Protein AF-A0A972WQ13-F1 (afdb_monomer)

Foldseek 3Di:
DDDPPDPPQQPCDDPVLVVVLVVVLVVVLVVLVVDDPVVLQVLCCVQPVDGDDPDDSVVSSVVSSVSSCCVRVNDDDPVRVVVVVVVVCVVVVVPPVPDPPPPPPPDDPPDDDDDDDD

Sequence (118 aa):
MPETKRKTDAAPWRAGERVSADASVVMQLSALKRMTVVELKTKWESLFGAPAPNNSRSYLELRLGYRIQELTLGGLSRETRRTLDLLADEIEGRIGRKAIIADSRNPVVGTRLVREWD

Secondary structure (DSSP, 8-state):
--------------HHHHHHHHHHHHHHHHHHTTS-HHHHHHHHHHHHSSPPPS--HHHHHHHHHHHHHHHHH-S--HHHHHHHHHHHHHHTT------S---TTSPPTT--------

Structure (mmCIF, N/CA/C/O backbone):
data_AF-A0A972WQ13-F1
#
_entry.id   AF-A0A972WQ13-F1
#
loop_
_atom_site.group_PDB
_atom_site.id
_atom_site.type_symbol
_atom_site.label_atom_id
_atom_site.label_alt_id
_atom_site.label_comp_id
_atom_site.label_asym_id
_atom_site.label_entity_id
_atom_site.label_seq_id
_atom_site.pdbx_PDB_ins_code
_atom_site.Cartn_x
_atom_site.Cartn_y
_atom_site.Cartn_z
_atom_site.occupancy
_atom_site.B_iso_or_equiv
_atom_site.auth_seq_id
_atom_site.auth_comp_id
_atom_site.auth_asym_id
_atom_site.auth_atom_id
_atom_site.pdbx_PDB_model_num
ATOM 1 N N . MET A 1 1 ? 20.423 23.792 -30.100 1.00 38.19 1 MET A N 1
ATOM 2 C CA . MET A 1 1 ? 20.392 22.511 -29.361 1.00 38.19 1 MET A CA 1
ATOM 3 C C . MET A 1 1 ? 18.941 22.086 -29.195 1.00 38.19 1 MET A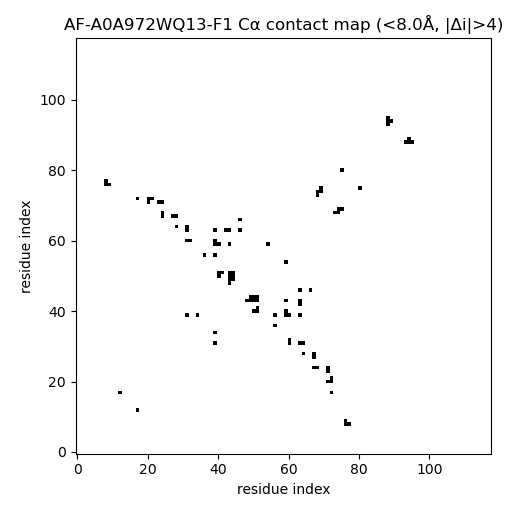 C 1
ATOM 5 O O . MET A 1 1 ? 18.156 22.948 -28.821 1.00 38.19 1 MET A O 1
ATOM 9 N N . PRO A 1 2 ? 18.554 20.841 -29.523 1.00 46.28 2 PRO A N 1
ATOM 10 C CA . PRO A 1 2 ? 17.175 20.382 -29.374 1.00 46.28 2 PRO A CA 1
ATOM 11 C C . PRO A 1 2 ? 16.855 20.051 -27.909 1.00 46.28 2 PRO A C 1
ATOM 13 O O . PRO A 1 2 ? 17.626 19.369 -27.238 1.00 46.28 2 PRO A O 1
ATOM 16 N N . GLU A 1 3 ? 15.708 20.516 -27.416 1.00 38.34 3 GLU A N 1
ATOM 17 C CA . GLU A 1 3 ? 15.253 20.233 -26.052 1.00 38.34 3 GLU A CA 1
ATOM 18 C C . GLU A 1 3 ? 14.780 18.779 -25.913 1.00 38.34 3 GLU A C 1
ATOM 20 O O . GLU A 1 3 ? 13.873 18.331 -26.621 1.00 38.34 3 GLU A O 1
ATOM 25 N N . THR A 1 4 ? 15.330 18.040 -24.949 1.00 45.97 4 THR A N 1
ATOM 26 C CA . THR A 1 4 ? 14.861 16.691 -24.608 1.00 45.97 4 THR A CA 1
ATOM 27 C C . THR A 1 4 ? 13.546 16.762 -23.831 1.00 45.97 4 THR A C 1
ATOM 29 O O . THR A 1 4 ? 13.509 16.715 -22.600 1.00 45.97 4 THR A O 1
ATOM 32 N N . LYS A 1 5 ? 12.425 16.865 -24.559 1.00 44.75 5 LYS A N 1
ATOM 33 C CA . LYS A 1 5 ? 11.080 16.832 -23.967 1.00 44.75 5 LYS A CA 1
ATOM 34 C C . LYS A 1 5 ? 10.831 15.496 -23.264 1.00 44.75 5 LYS A C 1
ATOM 36 O O . LYS A 1 5 ? 10.416 14.521 -23.890 1.00 44.75 5 LYS A O 1
ATOM 41 N N . ARG A 1 6 ? 11.041 15.473 -21.942 1.00 45.88 6 ARG A N 1
ATOM 42 C CA . ARG A 1 6 ? 10.566 14.402 -21.058 1.00 45.88 6 ARG A CA 1
ATOM 43 C C . ARG A 1 6 ? 9.058 14.249 -21.262 1.00 45.88 6 ARG A C 1
ATOM 45 O O . ARG A 1 6 ? 8.290 15.138 -20.903 1.00 45.88 6 ARG A O 1
ATOM 52 N N . LYS A 1 7 ? 8.638 13.129 -21.858 1.00 43.19 7 LYS A N 1
ATOM 53 C CA . LYS A 1 7 ? 7.230 12.726 -21.875 1.00 43.19 7 LYS A CA 1
ATOM 54 C C . LYS A 1 7 ? 6.854 12.310 -20.460 1.00 43.19 7 LYS A C 1
ATOM 56 O O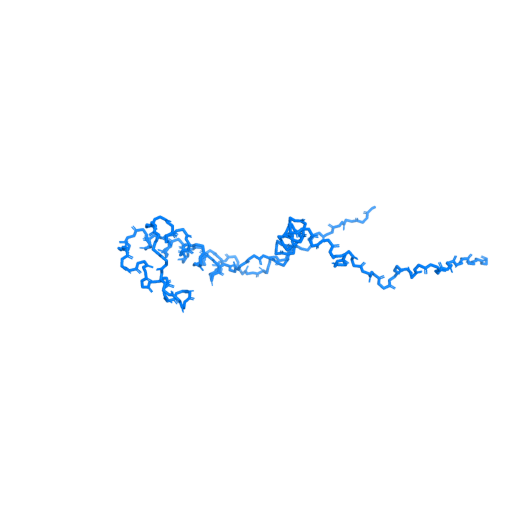 . LYS A 1 7 ? 7.145 11.193 -20.051 1.00 43.19 7 LYS A O 1
ATOM 61 N N . THR A 1 8 ? 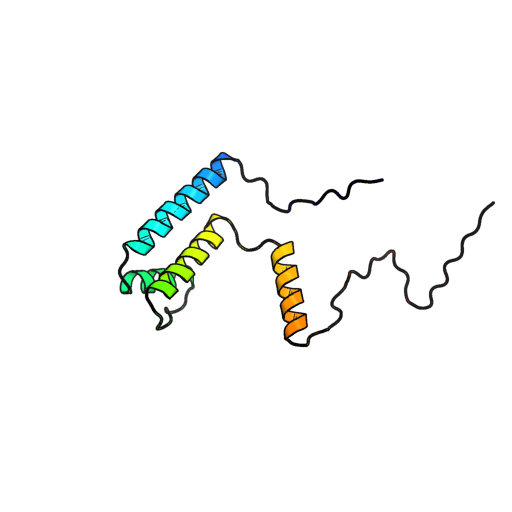6.221 13.211 -19.719 1.00 47.78 8 THR A N 1
ATOM 62 C CA . THR A 1 8 ? 5.623 12.882 -18.426 1.00 47.78 8 THR A CA 1
ATOM 63 C C . THR A 1 8 ? 4.508 11.861 -18.656 1.00 47.78 8 THR A C 1
ATOM 65 O O . THR A 1 8 ? 3.427 12.227 -19.108 1.00 47.78 8 THR A O 1
ATOM 68 N N . ASP A 1 9 ? 4.755 10.588 -18.337 1.00 47.06 9 ASP A N 1
ATOM 69 C CA . ASP A 1 9 ? 3.834 9.451 -18.568 1.00 47.06 9 ASP A CA 1
ATOM 70 C C . ASP A 1 9 ? 2.595 9.472 -17.631 1.00 47.06 9 ASP A C 1
ATOM 72 O O . ASP A 1 9 ? 1.868 8.491 -17.480 1.00 47.06 9 ASP A O 1
ATOM 76 N N . ALA A 1 10 ? 2.344 10.611 -16.976 1.00 52.12 10 ALA A N 1
ATOM 77 C CA . ALA A 1 10 ? 1.206 10.861 -16.106 1.00 52.12 10 ALA A CA 1
ATOM 78 C C . ALA A 1 10 ? -0.041 11.177 -16.945 1.00 52.12 10 ALA A C 1
ATOM 80 O O . ALA A 1 10 ? -0.273 12.331 -17.322 1.00 52.12 10 ALA A O 1
ATOM 81 N N . ALA A 1 11 ? -0.859 10.150 -17.193 1.00 52.53 11 ALA A N 1
ATOM 82 C CA . ALA A 1 11 ? -2.142 10.249 -17.891 1.00 52.53 11 ALA A CA 1
ATOM 83 C C . ALA A 1 11 ? -2.930 11.513 -17.472 1.00 52.53 11 ALA A C 1
ATOM 85 O O . ALA A 1 11 ? -3.013 11.792 -16.269 1.00 52.53 11 ALA A O 1
ATOM 86 N N . PRO A 1 12 ? -3.481 12.304 -18.415 1.00 52.03 12 PRO A N 1
ATOM 87 C CA . PRO A 1 12 ? -4.121 13.591 -18.139 1.00 52.03 12 PRO A CA 1
ATOM 88 C C . P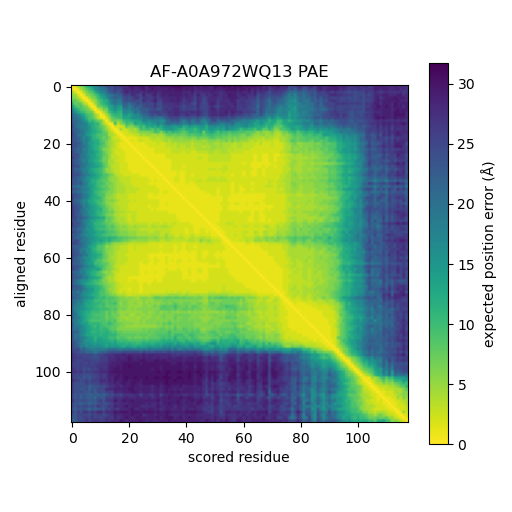RO A 1 12 ? -5.546 13.414 -17.594 1.00 52.03 12 PRO A C 1
ATOM 90 O O . PRO A 1 12 ? -6.520 13.856 -18.203 1.00 52.03 12 PRO A O 1
ATOM 93 N N . TRP A 1 13 ? -5.651 12.776 -16.426 1.00 59.12 13 TRP A N 1
ATOM 94 C CA . TRP A 1 13 ? -6.839 12.841 -15.584 1.00 59.12 13 TRP A CA 1
ATOM 95 C C . TRP A 1 13 ? -7.254 14.303 -15.384 1.00 59.12 13 TRP A C 1
ATOM 97 O O . TRP A 1 13 ? -6.408 15.199 -15.258 1.00 59.12 13 TRP A O 1
ATOM 107 N N . ARG A 1 14 ? -8.559 14.576 -15.427 1.00 62.47 14 ARG A N 1
ATOM 108 C CA . ARG A 1 14 ? -9.078 15.948 -15.338 1.00 62.47 14 ARG A CA 1
ATOM 109 C C . ARG A 1 14 ? -8.798 16.491 -13.934 1.00 62.47 14 ARG A C 1
ATOM 111 O O . ARG A 1 14 ? -8.852 15.748 -12.963 1.00 62.47 14 ARG A O 1
ATOM 118 N N . ALA A 1 15 ? -8.517 17.787 -13.794 1.00 64.94 15 ALA A N 1
ATOM 119 C CA . ALA A 1 15 ? -8.063 18.345 -12.511 1.00 64.94 15 ALA A CA 1
ATOM 120 C C . ALA A 1 15 ? -8.992 18.001 -11.321 1.00 64.94 15 ALA A C 1
ATOM 122 O O . ALA A 1 15 ? -8.514 17.558 -10.281 1.00 64.94 15 ALA A O 1
ATOM 123 N N . GLY A 1 16 ? -10.315 18.111 -11.498 1.00 71.38 16 GLY A N 1
ATOM 124 C CA . GLY A 1 16 ? -11.298 17.736 -10.468 1.00 71.38 16 GLY A CA 1
ATOM 125 C C . GLY A 1 16 ? -11.470 16.225 -10.243 1.00 71.38 16 GLY A C 1
ATOM 126 O O . GLY A 1 16 ? -11.875 15.813 -9.161 1.00 71.38 16 GLY A O 1
ATOM 127 N N . GLU A 1 17 ? -11.128 15.393 -11.229 1.00 77.31 17 GLU A N 1
ATOM 128 C CA . GLU A 1 17 ? -11.226 13.927 -11.162 1.00 77.31 17 GLU A CA 1
ATOM 129 C C . GLU A 1 17 ? -10.246 13.368 -10.126 1.00 77.31 17 GLU A C 1
ATOM 131 O O . GLU A 1 17 ? -10.618 12.539 -9.297 1.00 77.31 17 GLU A O 1
ATOM 136 N N . ARG A 1 18 ? -9.016 13.900 -10.088 1.00 81.38 18 ARG A N 1
ATOM 137 C CA . ARG A 1 18 ? -8.021 13.482 -9.091 1.00 81.38 18 ARG A CA 1
ATOM 138 C C . ARG A 1 18 ? -8.203 14.148 -7.732 1.00 81.38 18 ARG A C 1
ATOM 140 O O . ARG A 1 18 ? -8.017 13.465 -6.739 1.00 81.38 18 ARG A O 1
ATOM 147 N N . VAL A 1 19 ? -8.726 15.377 -7.656 1.00 87.31 19 VAL A N 1
ATOM 148 C CA . VAL A 1 19 ? -9.189 15.949 -6.370 1.00 87.31 19 VAL A CA 1
ATOM 149 C C . VAL A 1 19 ? -10.280 15.070 -5.732 1.00 87.31 19 VAL A C 1
ATOM 151 O O . VAL A 1 19 ? -10.274 14.859 -4.520 1.00 87.31 19 VAL A O 1
ATOM 154 N N . SER A 1 20 ? -11.183 14.495 -6.537 1.00 89.12 20 SER A N 1
ATOM 155 C CA . SER A 1 20 ? -12.170 13.515 -6.061 1.00 89.12 20 SER A CA 1
ATOM 156 C C . SER A 1 20 ? -11.524 12.184 -5.642 1.00 89.12 20 SER A C 1
ATOM 158 O O . SER A 1 20 ? -11.859 11.643 -4.584 1.00 89.12 20 SER A O 1
ATOM 160 N N . ALA A 1 21 ? -10.554 11.684 -6.416 1.00 91.06 21 ALA A N 1
ATOM 161 C CA . ALA A 1 21 ? -9.799 10.472 -6.095 1.00 91.06 21 ALA A CA 1
ATOM 162 C C . ALA A 1 21 ? -8.995 10.606 -4.783 1.00 91.06 21 ALA A C 1
ATOM 164 O O . ALA A 1 21 ? -9.092 9.740 -3.912 1.00 91.06 21 ALA A O 1
ATOM 165 N N . ASP A 1 22 ? -8.280 11.716 -4.593 1.00 92.75 22 ASP A N 1
ATOM 166 C CA . ASP A 1 22 ? -7.515 12.031 -3.382 1.00 92.75 22 ASP A CA 1
ATOM 167 C C . ASP A 1 22 ? -8.434 12.155 -2.157 1.00 92.75 22 ASP A C 1
ATOM 169 O O . ASP A 1 22 ? -8.148 11.583 -1.102 1.00 92.75 22 ASP A O 1
ATOM 173 N N . ALA A 1 23 ? -9.588 12.820 -2.295 1.00 94.19 23 ALA A N 1
ATOM 174 C CA . ALA A 1 23 ? -10.596 12.891 -1.236 1.00 94.19 23 ALA A CA 1
ATOM 175 C C . ALA A 1 23 ? -11.145 11.498 -0.859 1.00 94.19 23 ALA A C 1
ATOM 177 O O . ALA A 1 23 ? -11.294 11.194 0.328 1.00 94.19 23 ALA A O 1
ATOM 178 N N . SER A 1 24 ? -11.379 10.623 -1.846 1.00 95.44 24 SER A N 1
ATOM 179 C CA . SER A 1 24 ? -11.766 9.222 -1.619 1.00 95.44 24 SER A CA 1
ATOM 180 C C . SER A 1 24 ? -10.676 8.437 -0.878 1.00 95.44 24 SER A C 1
ATOM 182 O O . SER A 1 24 ? -10.977 7.735 0.092 1.00 95.44 24 SER A O 1
ATOM 184 N N . VAL A 1 25 ? -9.403 8.599 -1.260 1.00 96.31 25 VAL A N 1
ATOM 185 C CA . VAL A 1 25 ? -8.262 7.997 -0.551 1.00 96.31 25 VAL A CA 1
ATOM 186 C C . VAL A 1 25 ? -8.215 8.479 0.900 1.00 96.31 25 VAL A C 1
ATOM 188 O O . VAL A 1 25 ? -8.200 7.649 1.808 1.00 96.31 25 VAL A O 1
ATOM 191 N N . VAL A 1 26 ? -8.255 9.791 1.155 1.00 97.00 26 VAL A N 1
ATOM 192 C CA . VAL A 1 26 ? -8.205 10.357 2.518 1.00 97.00 26 VAL A CA 1
ATOM 193 C C . VAL A 1 26 ? -9.373 9.859 3.377 1.00 97.00 26 VAL A C 1
ATOM 195 O O . VAL A 1 26 ? -9.160 9.425 4.515 1.00 97.00 26 VAL A O 1
ATOM 198 N N . MET A 1 27 ? -10.592 9.828 2.829 1.00 97.75 27 MET A N 1
ATOM 199 C CA . MET A 1 27 ? -11.767 9.261 3.498 1.00 97.75 27 MET A CA 1
ATOM 200 C C . MET A 1 27 ? -11.527 7.798 3.902 1.00 97.75 27 MET A C 1
ATOM 202 O O . MET A 1 27 ? -11.714 7.441 5.071 1.00 97.75 27 MET A O 1
ATOM 206 N N . GLN A 1 28 ? -11.071 6.960 2.967 1.00 97.25 28 GLN A N 1
ATOM 207 C CA . GLN A 1 28 ? -10.826 5.537 3.204 1.00 97.25 28 GLN A CA 1
ATOM 208 C C . GLN A 1 28 ? -9.671 5.273 4.182 1.00 97.25 28 GLN A C 1
ATOM 210 O O . GLN A 1 28 ? -9.790 4.388 5.033 1.00 97.25 28 GLN A O 1
ATOM 215 N N . LEU A 1 29 ? -8.584 6.048 4.116 1.00 97.31 29 LEU A N 1
ATOM 216 C CA . LEU A 1 29 ? -7.471 5.975 5.070 1.00 97.31 29 LEU A CA 1
ATOM 217 C C . LEU A 1 29 ? -7.922 6.363 6.485 1.00 97.31 29 LEU A C 1
ATOM 219 O O . LEU A 1 29 ? -7.546 5.700 7.452 1.00 97.31 29 LEU A O 1
ATOM 223 N N . SER A 1 30 ? -8.794 7.371 6.616 1.00 97.25 30 SER A N 1
ATOM 224 C CA . SER A 1 30 ? -9.392 7.726 7.910 1.00 97.25 30 SER A CA 1
ATOM 225 C C . SER A 1 30 ? -10.225 6.576 8.494 1.00 97.25 30 SER A C 1
ATOM 227 O O . SER A 1 30 ? -10.239 6.380 9.709 1.00 97.25 30 SER A O 1
ATOM 229 N N . ALA A 1 31 ? -10.894 5.787 7.643 1.00 97.50 31 ALA A N 1
ATOM 230 C CA . ALA A 1 31 ? -11.690 4.642 8.074 1.00 97.50 31 ALA A CA 1
ATOM 231 C C . ALA A 1 31 ? -10.812 3.487 8.586 1.00 97.50 31 ALA A C 1
ATOM 233 O O . ALA A 1 31 ? -11.139 2.910 9.622 1.00 97.50 31 ALA A O 1
ATOM 234 N N . LEU A 1 32 ? -9.660 3.209 7.953 1.00 97.56 32 LEU A N 1
ATOM 235 C CA . LEU A 1 32 ? -8.701 2.206 8.454 1.00 97.56 32 LEU A CA 1
ATOM 236 C C . LEU A 1 32 ? -8.257 2.496 9.898 1.00 97.56 32 LEU A C 1
ATOM 238 O O . LEU A 1 32 ? -8.148 1.577 10.705 1.00 97.56 32 LEU A O 1
ATOM 242 N N . LYS A 1 33 ? -8.057 3.775 10.246 1.00 96.44 33 LYS A N 1
ATOM 243 C CA . LYS A 1 33 ? -7.688 4.197 11.610 1.00 96.44 33 LYS A CA 1
ATOM 244 C C . LYS A 1 33 ? -8.782 3.950 12.656 1.00 96.44 33 LYS A C 1
ATOM 246 O O . LYS A 1 33 ? -8.463 3.908 13.839 1.00 96.44 33 LYS A O 1
ATOM 251 N N . ARG A 1 34 ? -10.044 3.782 12.242 1.00 97.56 34 ARG A N 1
ATOM 252 C CA . ARG A 1 34 ? -11.192 3.508 13.129 1.00 97.56 34 ARG A CA 1
ATOM 253 C C . ARG A 1 34 ? -11.558 2.021 13.210 1.00 97.56 34 ARG A C 1
ATOM 255 O O . ARG A 1 34 ? -12.118 1.605 14.215 1.00 97.56 34 ARG A O 1
ATOM 262 N N . MET A 1 35 ? -11.214 1.228 12.194 1.00 97.94 35 MET A N 1
ATOM 263 C CA . MET A 1 35 ? -11.445 -0.224 12.159 1.00 97.94 35 MET A CA 1
ATOM 264 C C . MET A 1 35 ? -10.694 -0.968 13.272 1.00 97.94 35 MET A C 1
ATOM 266 O O . MET A 1 35 ? -9.573 -0.606 13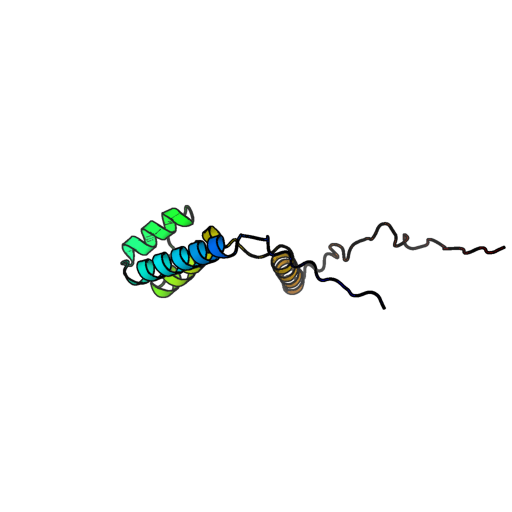.634 1.00 97.94 35 MET A O 1
ATOM 270 N N . THR A 1 36 ? -11.274 -2.050 13.782 1.00 98.00 36 THR A N 1
ATOM 271 C CA . THR A 1 36 ? -10.615 -3.043 14.645 1.00 98.00 36 THR A CA 1
ATOM 272 C C . THR A 1 36 ? -9.627 -3.914 13.859 1.00 98.00 36 THR A C 1
ATOM 274 O O . THR A 1 36 ? -9.623 -3.937 12.630 1.00 98.00 36 THR A O 1
ATOM 277 N N . VAL A 1 37 ? -8.784 -4.689 14.556 1.00 97.19 37 VAL A N 1
ATOM 278 C CA . VAL A 1 37 ? -7.868 -5.639 13.891 1.00 97.19 37 VAL A CA 1
ATOM 279 C C . VAL A 1 37 ? -8.634 -6.711 13.105 1.00 97.19 37 VAL A C 1
ATOM 281 O O . VAL A 1 37 ? -8.155 -7.129 12.056 1.00 97.19 37 VAL A O 1
ATOM 284 N N . VAL A 1 38 ? -9.826 -7.120 13.557 1.00 97.56 38 VAL A N 1
ATOM 285 C CA . VAL A 1 38 ? -10.669 -8.093 12.840 1.00 97.56 38 VAL A CA 1
ATOM 286 C C . VAL A 1 38 ? -11.138 -7.509 11.506 1.00 97.56 38 VAL A C 1
ATOM 288 O O . VAL A 1 38 ? -10.885 -8.106 10.466 1.00 97.56 38 VAL A O 1
ATOM 291 N N . GLU A 1 39 ? -11.703 -6.299 11.511 1.00 98.12 39 GLU A N 1
ATOM 292 C CA . GLU A 1 39 ? -12.139 -5.612 10.285 1.00 98.12 39 GLU A CA 1
ATOM 293 C C . GLU A 1 39 ? -10.977 -5.323 9.321 1.00 98.12 39 GLU A C 1
ATOM 295 O O . GLU A 1 39 ? -11.145 -5.432 8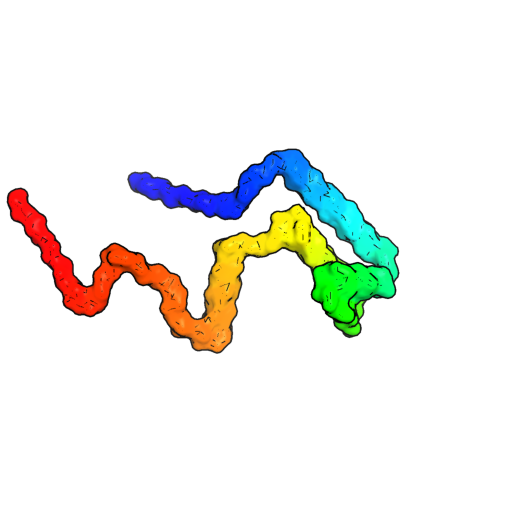.107 1.00 98.12 39 GLU A O 1
ATOM 300 N N . LEU A 1 40 ? -9.779 -5.010 9.836 1.00 98.31 40 LEU A N 1
ATOM 301 C CA . LEU A 1 40 ? -8.576 -4.871 9.007 1.00 98.31 40 LEU A CA 1
ATOM 302 C C . LEU A 1 40 ? -8.186 -6.202 8.336 1.00 98.31 40 LEU A C 1
ATOM 304 O O . LEU A 1 40 ? -7.765 -6.184 7.180 1.00 98.31 40 LEU A O 1
ATOM 308 N N . LYS A 1 41 ? -8.359 -7.354 9.005 1.00 98.00 41 LYS A N 1
ATOM 309 C CA . LYS A 1 41 ? -8.148 -8.676 8.384 1.00 98.00 41 LYS A CA 1
ATOM 310 C C . LYS A 1 41 ? -9.219 -8.988 7.328 1.00 98.00 41 LYS A C 1
ATOM 312 O O . LYS A 1 41 ? -8.859 -9.338 6.208 1.00 98.00 41 LYS A O 1
ATOM 317 N N . THR A 1 42 ? -10.499 -8.738 7.613 1.00 98.06 42 THR A N 1
ATOM 318 C CA . THR A 1 42 ? -11.590 -8.891 6.628 1.00 98.06 42 THR A CA 1
ATOM 319 C C . THR A 1 42 ? -11.378 -8.000 5.395 1.00 98.06 42 THR A C 1
ATOM 321 O O . THR A 1 42 ? -11.540 -8.444 4.257 1.00 98.06 42 THR A O 1
ATOM 324 N N . LYS A 1 43 ? -10.955 -6.740 5.586 1.00 97.81 43 LYS A N 1
ATOM 325 C CA . LYS A 1 43 ? -10.661 -5.825 4.471 1.00 97.81 43 LYS A CA 1
ATOM 326 C C . LYS A 1 43 ? -9.389 -6.213 3.707 1.00 97.81 43 LYS A C 1
ATOM 328 O O . LYS A 1 43 ? -9.310 -5.954 2.509 1.00 97.81 43 LYS A O 1
ATOM 333 N N . TRP A 1 44 ? -8.418 -6.862 4.352 1.00 98.44 44 TRP A N 1
ATOM 334 C CA . TRP A 1 44 ? -7.263 -7.448 3.665 1.00 98.44 44 TRP A CA 1
ATOM 335 C C . TRP A 1 44 ? -7.695 -8.581 2.736 1.00 98.44 44 TRP A C 1
ATOM 337 O O . TRP A 1 44 ? -7.350 -8.553 1.557 1.00 98.44 44 TRP A O 1
ATOM 347 N N . GLU A 1 45 ? -8.502 -9.524 3.221 1.00 97.69 45 GLU A N 1
ATOM 348 C CA . GLU A 1 45 ? -9.034 -10.623 2.404 1.00 97.69 45 GLU A CA 1
ATOM 349 C C . GLU A 1 45 ? -9.823 -10.095 1.196 1.00 97.69 45 GLU A C 1
ATOM 351 O O . GLU A 1 45 ? -9.601 -10.544 0.073 1.00 97.69 45 GLU A O 1
ATOM 356 N N . SER A 1 46 ? -10.627 -9.044 1.388 1.00 97.50 46 SER A N 1
ATOM 357 C CA . SER A 1 46 ? -11.346 -8.359 0.305 1.00 97.50 46 SER A CA 1
ATOM 358 C C . SER A 1 46 ? -10.448 -7.653 -0.730 1.00 97.50 46 SER A C 1
ATOM 360 O O . SER A 1 46 ? -10.833 -7.593 -1.896 1.00 97.50 46 SER A O 1
ATOM 362 N N . LEU A 1 47 ? -9.282 -7.108 -0.349 1.00 96.75 47 LEU A N 1
ATOM 363 C CA . LEU A 1 47 ? -8.405 -6.331 -1.252 1.00 96.75 47 LEU A CA 1
ATOM 364 C C . LEU A 1 47 ? -7.220 -7.117 -1.845 1.00 96.75 47 LEU A C 1
ATOM 366 O O . LEU A 1 47 ? -6.602 -6.653 -2.813 1.00 96.75 47 LEU A O 1
ATOM 370 N N . PHE A 1 48 ? -6.891 -8.275 -1.265 1.00 96.19 48 PHE A N 1
ATOM 371 C CA . PHE A 1 48 ? -5.772 -9.131 -1.673 1.00 96.19 48 PHE A CA 1
ATOM 372 C C . PHE A 1 48 ? -6.181 -10.561 -2.066 1.00 96.19 48 PHE A C 1
ATOM 374 O O . PHE A 1 48 ? -5.359 -11.262 -2.649 1.00 96.19 48 PHE A O 1
ATOM 381 N N . GLY A 1 49 ? -7.411 -11.008 -1.777 1.00 97.06 49 GLY A N 1
ATOM 382 C CA . GLY A 1 49 ? -7.891 -12.356 -2.126 1.00 97.06 49 GLY A CA 1
ATOM 383 C C . GLY A 1 49 ? -7.226 -13.498 -1.345 1.00 97.06 49 GLY A C 1
ATOM 384 O O . GLY A 1 49 ? -7.296 -14.650 -1.763 1.00 97.06 49 GLY A O 1
ATOM 385 N N . ALA A 1 50 ? -6.556 -13.186 -0.235 1.00 96.25 50 ALA A N 1
ATOM 386 C CA . ALA A 1 50 ? -5.782 -14.119 0.581 1.00 96.25 50 ALA A CA 1
ATOM 387 C C . ALA A 1 50 ? -5.877 -13.732 2.069 1.00 96.25 50 ALA A C 1
ATOM 389 O O . ALA A 1 50 ? -6.037 -12.542 2.356 1.00 96.25 50 ALA A O 1
ATOM 390 N N . PRO A 1 51 ? -5.751 -14.684 3.015 1.00 96.06 51 PRO A N 1
ATOM 391 C CA . PRO A 1 51 ? -5.837 -14.403 4.447 1.00 96.06 51 PRO A CA 1
ATOM 392 C C . PRO A 1 51 ? -4.780 -13.399 4.914 1.00 96.06 51 PRO A C 1
ATOM 394 O O . PRO A 1 51 ? -3.650 -13.361 4.416 1.00 96.06 51 PRO A O 1
ATOM 397 N N . ALA A 1 52 ? -5.143 -12.585 5.902 1.00 96.12 52 ALA A N 1
ATOM 398 C CA . ALA A 1 52 ? -4.239 -11.586 6.458 1.00 96.12 52 ALA A CA 1
ATOM 399 C C . ALA A 1 52 ? -3.083 -12.235 7.252 1.00 96.12 52 ALA A C 1
ATOM 401 O O . ALA A 1 52 ? -3.340 -13.052 8.144 1.00 96.12 52 ALA A O 1
ATOM 402 N N . PRO A 1 53 ? -1.812 -11.851 7.009 1.00 94.38 53 PRO A N 1
ATOM 403 C CA . PRO A 1 53 ? -0.676 -12.393 7.747 1.00 94.38 53 PRO A CA 1
ATOM 404 C C . PRO A 1 53 ? -0.758 -12.016 9.230 1.00 94.38 53 PRO A C 1
ATOM 406 O O . PRO A 1 53 ? -1.314 -10.975 9.595 1.00 94.38 53 PRO A O 1
ATOM 409 N N . ASN A 1 54 ? -0.168 -12.841 10.100 1.00 94.12 54 ASN A N 1
ATOM 410 C CA . ASN A 1 54 ? -0.151 -12.591 11.541 1.00 94.12 54 ASN A CA 1
ATOM 411 C C . ASN A 1 54 ? 0.866 -11.493 11.913 1.00 94.12 54 ASN A C 1
ATOM 413 O O . ASN A 1 54 ? 1.948 -11.769 12.419 1.00 94.12 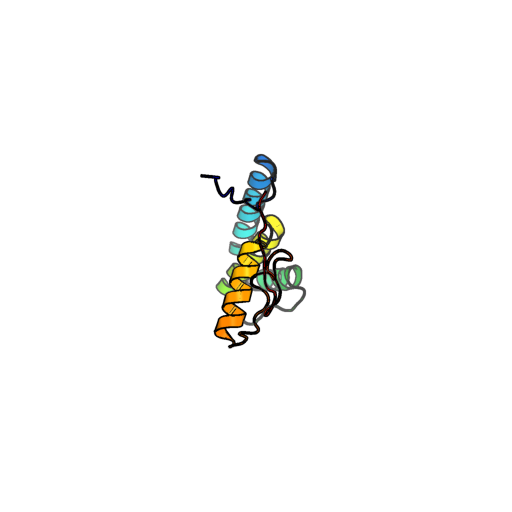54 ASN A O 1
ATOM 417 N N . ASN A 1 55 ? 0.511 -10.248 11.599 1.00 94.69 55 ASN A N 1
ATOM 418 C CA . ASN A 1 55 ? 1.334 -9.052 11.740 1.00 94.69 55 ASN A CA 1
ATOM 419 C C . ASN A 1 55 ? 0.653 -7.991 12.617 1.00 94.69 55 ASN A C 1
ATOM 421 O O . ASN A 1 55 ? -0.534 -8.079 12.937 1.00 94.69 55 ASN A O 1
ATOM 425 N N . SER A 1 56 ? 1.412 -6.957 12.991 1.00 96.94 56 SER A N 1
ATOM 426 C CA . SER A 1 56 ? 0.906 -5.844 13.799 1.00 96.94 56 SER A CA 1
ATOM 427 C C . SER A 1 56 ? -0.206 -5.053 13.095 1.00 96.94 56 SER A C 1
ATOM 429 O O . SER A 1 56 ? -0.254 -4.957 11.865 1.00 96.94 56 SER A O 1
ATOM 431 N N . ARG A 1 57 ? -1.071 -4.403 13.888 1.00 97.06 57 ARG A N 1
ATOM 432 C CA . ARG A 1 57 ? -2.106 -3.478 13.391 1.00 97.06 57 ARG A CA 1
ATOM 433 C C . ARG A 1 57 ? -1.524 -2.454 12.407 1.00 97.06 57 ARG A C 1
ATOM 435 O O . ARG A 1 57 ? -2.067 -2.272 11.322 1.00 97.06 57 ARG A O 1
ATOM 442 N N . SER A 1 58 ? -0.406 -1.826 12.769 1.00 97.44 58 SER A N 1
ATOM 443 C CA . SER A 1 58 ? 0.250 -0.786 11.968 1.00 97.44 58 SER A CA 1
ATOM 444 C C . SER A 1 58 ? 0.748 -1.302 10.613 1.00 97.44 58 SER A C 1
ATOM 446 O O . SER A 1 58 ? 0.682 -0.575 9.626 1.00 97.44 58 SER A O 1
ATOM 448 N N . TYR A 1 59 ? 1.198 -2.561 10.539 1.00 97.31 59 TYR A N 1
ATOM 449 C CA . TYR A 1 59 ? 1.560 -3.203 9.273 1.00 97.31 59 TYR A CA 1
ATOM 450 C C . TYR A 1 59 ? 0.332 -3.408 8.375 1.00 97.31 59 TYR A C 1
ATOM 452 O O . TYR A 1 59 ? 0.385 -3.093 7.185 1.00 97.31 59 TYR A O 1
ATOM 460 N N . LEU A 1 60 ? -0.786 -3.889 8.939 1.00 97.81 60 LEU A N 1
ATOM 461 C CA . LEU A 1 60 ? -2.038 -4.052 8.193 1.00 97.81 60 LEU A CA 1
ATOM 462 C C . LEU A 1 60 ? -2.538 -2.698 7.668 1.00 97.81 60 LEU A C 1
ATOM 464 O O . LEU A 1 60 ? -2.799 -2.580 6.475 1.00 97.81 60 LEU A O 1
ATOM 468 N N . GLU A 1 61 ? -2.592 -1.662 8.512 1.00 97.88 61 GLU A N 1
ATOM 469 C CA . GLU A 1 61 ? -2.974 -0.302 8.099 1.00 97.88 61 GLU A CA 1
ATOM 470 C C . GLU A 1 61 ? -2.091 0.244 6.966 1.00 97.88 61 GLU A C 1
ATOM 472 O O . GLU A 1 61 ? -2.620 0.784 5.996 1.00 97.8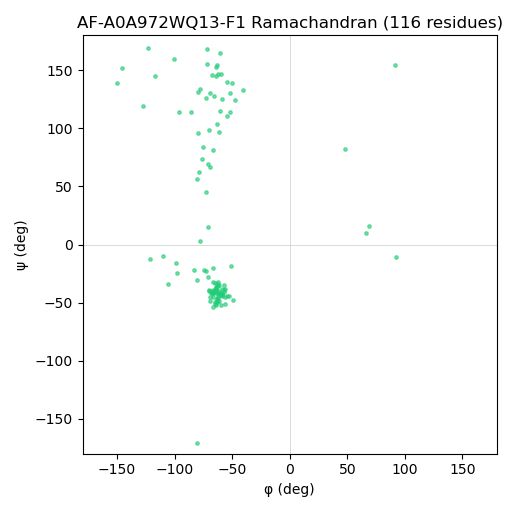8 61 GLU A O 1
ATOM 477 N N . LEU A 1 62 ? -0.765 0.081 7.056 1.00 97.69 62 LEU A N 1
ATOM 478 C CA . LEU A 1 62 ? 0.180 0.555 6.040 1.00 97.69 62 LEU A CA 1
ATOM 479 C C . LEU A 1 62 ? -0.028 -0.148 4.688 1.00 97.69 62 LEU A C 1
ATOM 481 O O . LEU A 1 62 ? -0.096 0.506 3.647 1.00 97.69 62 LEU A O 1
ATOM 485 N N . ARG A 1 63 ? -0.160 -1.480 4.696 1.00 97.62 63 ARG A N 1
ATOM 486 C CA . ARG A 1 63 ? -0.348 -2.286 3.477 1.00 97.62 63 ARG A CA 1
ATOM 487 C C . ARG A 1 63 ? -1.724 -2.072 2.846 1.00 97.62 63 ARG A C 1
ATOM 489 O O . ARG A 1 63 ? -1.812 -1.965 1.625 1.00 97.62 63 ARG A O 1
ATOM 496 N N . LEU A 1 64 ? -2.777 -1.964 3.658 1.00 98.19 64 LEU A N 1
ATOM 497 C CA . LEU A 1 64 ? -4.129 -1.631 3.201 1.00 98.19 64 LEU A CA 1
ATOM 498 C C . LEU A 1 64 ? -4.193 -0.210 2.637 1.00 98.19 64 LEU A C 1
ATOM 500 O O . LEU A 1 64 ? -4.813 0.002 1.599 1.00 98.19 64 LEU A O 1
ATOM 504 N N . GLY A 1 65 ? -3.531 0.751 3.286 1.00 97.88 65 GLY A N 1
ATOM 505 C CA . GLY A 1 65 ? -3.480 2.134 2.825 1.00 97.88 65 GLY A CA 1
ATOM 506 C C . GLY A 1 65 ? -2.795 2.274 1.469 1.00 97.88 65 GLY A C 1
ATOM 507 O O . GLY A 1 65 ? -3.366 2.874 0.560 1.00 97.88 65 GLY A O 1
ATOM 508 N N . TYR A 1 66 ? -1.638 1.626 1.297 1.00 96.38 66 TYR A N 1
ATOM 509 C CA . TYR A 1 66 ? -0.957 1.547 0.002 1.00 96.38 66 TYR A CA 1
ATOM 510 C C . TYR A 1 66 ? -1.838 0.891 -1.071 1.00 96.38 66 TYR A C 1
ATOM 512 O O . TYR A 1 66 ? -1.963 1.411 -2.177 1.00 96.38 66 TYR A O 1
ATOM 520 N N . ARG A 1 67 ? -2.524 -0.211 -0.740 1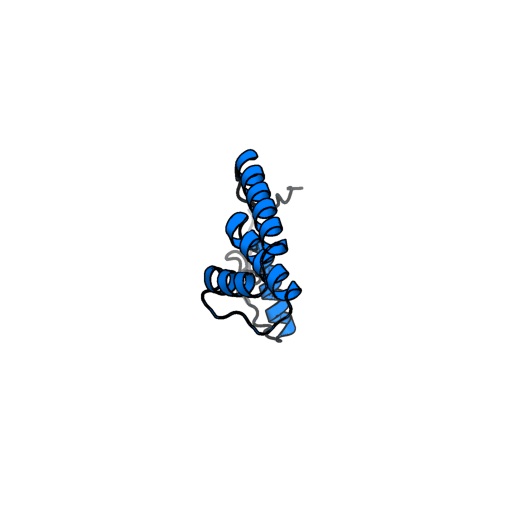.00 97.00 67 ARG A N 1
ATOM 521 C CA . ARG A 1 67 ? -3.401 -0.911 -1.689 1.00 97.00 67 ARG A CA 1
ATOM 522 C C . ARG A 1 67 ? -4.596 -0.064 -2.136 1.00 97.00 67 ARG A C 1
ATOM 524 O O . ARG A 1 67 ? -4.966 -0.100 -3.304 1.00 97.00 67 ARG A O 1
ATOM 531 N N . ILE A 1 68 ? -5.174 0.726 -1.232 1.00 96.81 68 ILE A N 1
ATOM 532 C CA . ILE A 1 68 ? -6.238 1.691 -1.554 1.00 96.81 68 ILE A CA 1
ATOM 533 C C . ILE A 1 68 ? -5.708 2.794 -2.481 1.00 96.81 68 ILE A C 1
ATOM 535 O O . ILE A 1 68 ? -6.398 3.169 -3.428 1.00 96.81 68 ILE A O 1
ATOM 539 N N . GLN A 1 69 ? -4.480 3.275 -2.258 1.00 95.00 69 GLN A N 1
ATOM 540 C CA . GLN A 1 69 ? -3.827 4.246 -3.142 1.00 95.00 69 GLN A CA 1
ATOM 541 C C . GLN A 1 69 ? -3.598 3.668 -4.547 1.00 95.00 69 GLN A C 1
ATOM 543 O O . GLN A 1 69 ? -4.034 4.291 -5.511 1.00 95.00 69 GLN A O 1
ATOM 548 N N . GLU A 1 70 ? -3.025 2.463 -4.680 1.00 94.44 70 GLU A N 1
ATOM 549 C CA . GLU A 1 70 ? -2.839 1.797 -5.986 1.00 94.44 70 GLU A CA 1
ATOM 550 C C . GLU A 1 70 ? -4.147 1.673 -6.781 1.00 94.44 70 GLU A C 1
ATOM 552 O O . GLU A 1 70 ? -4.170 1.918 -7.987 1.00 94.44 70 GLU A O 1
ATOM 557 N N . LEU A 1 71 ? -5.232 1.275 -6.108 1.00 93.56 71 LEU A N 1
ATOM 558 C CA . LEU A 1 71 ? -6.535 1.033 -6.732 1.00 93.56 71 LEU A CA 1
ATOM 559 C C . LEU A 1 71 ? -7.275 2.326 -7.113 1.00 93.56 71 LEU A C 1
ATOM 561 O O . LEU A 1 71 ? -8.142 2.280 -7.981 1.00 93.56 71 LEU A O 1
ATOM 565 N N . THR A 1 72 ? -6.947 3.459 -6.482 1.00 93.44 72 THR A N 1
ATOM 566 C CA . THR A 1 72 ? -7.666 4.736 -6.669 1.00 93.44 72 THR A CA 1
ATOM 567 C C . THR A 1 72 ? -6.883 5.743 -7.519 1.00 93.44 72 THR A C 1
ATOM 569 O O . THR A 1 72 ? -7.480 6.501 -8.278 1.00 93.44 72 THR A O 1
ATOM 572 N N . LEU A 1 73 ? -5.550 5.752 -7.411 1.00 89.50 73 LEU A N 1
ATOM 573 C CA . LEU A 1 73 ? -4.647 6.697 -8.088 1.00 89.50 73 LEU A CA 1
ATOM 574 C C . LEU A 1 73 ? -3.811 6.037 -9.200 1.00 89.50 73 LEU A C 1
ATOM 576 O O . LEU A 1 73 ? -3.152 6.731 -9.975 1.00 89.50 73 LEU A O 1
ATOM 580 N N . GLY A 1 74 ? -3.845 4.704 -9.286 1.00 89.31 74 GLY A N 1
ATOM 581 C CA . GLY A 1 74 ? -2.962 3.899 -10.123 1.00 89.31 74 GLY A CA 1
ATOM 582 C C . GLY A 1 74 ? -1.696 3.449 -9.385 1.00 89.31 74 GLY A C 1
ATOM 583 O O . GLY A 1 74 ? -1.238 4.070 -8.427 1.00 89.31 74 GLY A O 1
ATOM 584 N N . GLY A 1 75 ? -1.123 2.334 -9.841 1.00 88.12 75 GLY A N 1
ATOM 585 C CA . GLY A 1 75 ? 0.168 1.836 -9.359 1.00 88.12 75 GLY A CA 1
ATOM 586 C C . GLY A 1 75 ? 1.370 2.542 -10.002 1.00 88.12 75 GLY A C 1
ATOM 587 O O . GLY A 1 75 ? 1.236 3.508 -10.751 1.00 88.12 75 GLY A O 1
ATOM 588 N N . LEU A 1 76 ? 2.571 2.012 -9.750 1.00 86.94 76 LEU A N 1
ATOM 589 C CA . LEU A 1 76 ? 3.832 2.574 -10.255 1.00 86.94 76 LEU A CA 1
ATOM 590 C C . LEU A 1 76 ? 3.847 2.765 -11.785 1.00 86.94 76 LEU A C 1
ATOM 592 O O . LEU A 1 76 ? 3.413 1.882 -12.540 1.00 86.94 76 LEU A O 1
ATOM 596 N N . SER A 1 77 ? 4.423 3.889 -12.230 1.00 86.75 77 SER A N 1
ATOM 597 C CA . SER A 1 77 ? 4.585 4.229 -13.651 1.00 86.75 77 SER A CA 1
ATOM 598 C C . SER A 1 77 ? 5.440 3.199 -14.406 1.00 86.75 77 SER A C 1
ATOM 600 O O . SER A 1 77 ? 6.141 2.380 -13.800 1.00 86.75 77 SER A O 1
ATOM 602 N N . ARG A 1 78 ? 5.401 3.221 -15.746 1.00 85.38 78 ARG A N 1
ATOM 603 C CA . ARG A 1 78 ? 6.224 2.322 -16.578 1.00 85.38 78 ARG A CA 1
ATOM 604 C C . ARG A 1 78 ? 7.720 2.563 -16.367 1.00 85.38 78 ARG A C 1
ATOM 606 O O . ARG A 1 78 ? 8.469 1.598 -16.253 1.00 85.38 78 ARG A O 1
ATOM 613 N N . GLU A 1 79 ? 8.124 3.828 -16.271 1.00 85.50 79 GLU A N 1
ATOM 614 C CA . GLU A 1 79 ? 9.503 4.239 -15.994 1.00 85.50 79 GLU A CA 1
ATOM 615 C C . GLU A 1 79 ? 9.941 3.783 -14.596 1.00 85.50 79 GLU A C 1
ATOM 617 O O . GLU A 1 79 ? 10.917 3.049 -14.473 1.00 85.50 79 GLU A O 1
ATOM 622 N N . THR A 1 80 ? 9.158 4.101 -13.557 1.00 87.50 80 THR A N 1
ATOM 623 C CA . THR A 1 80 ? 9.462 3.720 -12.166 1.00 87.50 80 THR A CA 1
ATOM 624 C C . THR A 1 80 ? 9.584 2.206 -11.996 1.00 87.50 80 THR A C 1
ATOM 626 O O . THR A 1 80 ? 10.505 1.742 -11.330 1.00 87.50 80 THR A O 1
ATOM 629 N N . ARG A 1 81 ? 8.684 1.425 -12.613 1.00 89.75 81 ARG A N 1
ATOM 630 C CA . ARG A 1 81 ? 8.758 -0.043 -12.586 1.00 89.75 81 ARG A CA 1
ATOM 631 C C . ARG A 1 81 ? 10.028 -0.539 -13.273 1.00 89.75 81 ARG A C 1
ATOM 633 O O . ARG A 1 81 ? 10.786 -1.251 -12.634 1.00 89.75 81 ARG A O 1
ATOM 640 N N . ARG A 1 82 ? 10.331 -0.060 -14.488 1.00 88.00 82 ARG A N 1
ATOM 641 C CA . ARG A 1 82 ? 11.563 -0.428 -15.208 1.00 88.00 82 ARG A CA 1
ATOM 642 C C . ARG A 1 82 ? 12.830 -0.120 -14.403 1.00 88.00 82 ARG A C 1
ATOM 644 O O . ARG A 1 82 ? 13.765 -0.911 -14.436 1.00 88.00 82 ARG A O 1
ATOM 651 N N . THR A 1 83 ? 12.883 1.006 -13.690 1.00 91.19 83 THR A N 1
ATOM 652 C CA . THR A 1 83 ? 14.025 1.339 -12.822 1.00 91.19 83 THR A CA 1
ATOM 653 C C . THR A 1 83 ? 14.158 0.359 -11.654 1.00 91.19 83 THR A C 1
ATOM 655 O O . THR A 1 83 ? 15.270 -0.062 -11.354 1.00 91.19 83 THR A O 1
ATOM 658 N N . LEU A 1 84 ? 13.051 -0.048 -11.026 1.00 91.88 84 LEU A N 1
ATOM 659 C CA . LEU A 1 84 ? 13.067 -1.061 -9.963 1.00 91.88 84 LEU A CA 1
ATOM 660 C C . LEU A 1 84 ? 13.440 -2.454 -10.493 1.00 91.88 84 LEU A C 1
ATOM 662 O O . LEU A 1 84 ? 14.228 -3.142 -9.852 1.00 91.88 84 LEU A O 1
ATOM 666 N N . ASP A 1 85 ? 12.937 -2.838 -11.670 1.00 89.06 85 ASP A N 1
ATOM 667 C CA . ASP A 1 85 ? 13.275 -4.106 -12.330 1.00 89.06 85 ASP A CA 1
ATOM 668 C C . ASP A 1 85 ? 14.788 -4.190 -12.627 1.00 89.06 85 ASP A C 1
ATOM 670 O O . ASP A 1 85 ? 15.413 -5.223 -12.395 1.00 89.06 85 ASP A O 1
ATOM 674 N N . LEU A 1 86 ? 15.396 -3.086 -13.087 1.00 88.94 86 LEU A N 1
ATOM 675 C CA . LEU A 1 86 ? 16.839 -2.993 -13.347 1.00 88.94 86 LEU A CA 1
ATOM 676 C C . LEU A 1 86 ? 17.680 -3.073 -12.063 1.00 88.94 86 LEU A C 1
ATOM 678 O O . LEU A 1 86 ? 18.695 -3.763 -12.053 1.00 88.94 86 LEU A O 1
ATOM 682 N N . LEU A 1 87 ? 17.253 -2.408 -10.983 1.00 90.88 87 LEU A N 1
ATOM 683 C CA . LEU A 1 87 ? 17.926 -2.482 -9.679 1.00 90.88 87 LEU A CA 1
ATOM 684 C C . LEU A 1 87 ? 17.823 -3.888 -9.058 1.00 90.88 87 LEU A C 1
ATOM 686 O O . LEU A 1 87 ? 18.750 -4.330 -8.385 1.00 90.88 87 LEU A O 1
ATOM 690 N N . ALA A 1 88 ? 16.725 -4.610 -9.302 1.00 88.25 88 ALA A N 1
ATOM 691 C CA . ALA A 1 88 ? 16.588 -6.007 -8.897 1.00 88.25 88 ALA A CA 1
ATOM 692 C C . ALA A 1 88 ? 17.517 -6.932 -9.705 1.00 88.25 88 ALA A C 1
ATOM 694 O O . ALA A 1 88 ? 18.268 -7.700 -9.104 1.00 88.25 88 ALA A O 1
ATOM 695 N N . ASP A 1 89 ? 17.539 -6.810 -11.041 1.00 86.44 89 ASP A N 1
ATOM 696 C CA . ASP A 1 89 ? 18.467 -7.565 -11.901 1.00 86.44 89 ASP A CA 1
ATOM 697 C C . ASP A 1 89 ? 19.946 -7.307 -11.515 1.00 86.44 89 ASP A C 1
ATOM 699 O O . ASP A 1 89 ? 20.761 -8.228 -11.575 1.00 86.44 89 ASP A O 1
ATOM 703 N N . GLU A 1 90 ? 20.302 -6.091 -11.076 1.00 84.50 90 GLU A N 1
ATOM 704 C CA . GLU A 1 90 ? 21.639 -5.754 -10.556 1.00 84.50 90 GLU A CA 1
ATOM 705 C C . GLU A 1 90 ? 21.947 -6.469 -9.225 1.00 84.50 90 GLU A C 1
ATOM 707 O O . GLU A 1 90 ? 22.948 -7.182 -9.128 1.00 84.50 90 GLU A O 1
ATOM 712 N N . ILE A 1 91 ? 21.071 -6.338 -8.219 1.00 86.31 91 ILE A N 1
ATOM 713 C CA . ILE A 1 91 ? 21.258 -6.927 -6.877 1.00 86.31 91 ILE A CA 1
ATOM 714 C C . ILE A 1 91 ? 21.279 -8.463 -6.919 1.00 86.31 91 ILE A C 1
ATOM 716 O O . ILE A 1 91 ? 22.054 -9.094 -6.202 1.00 86.31 91 ILE A O 1
ATOM 720 N N . GLU A 1 92 ? 20.455 -9.084 -7.765 1.00 84.94 92 GLU A N 1
ATOM 721 C CA . GLU A 1 92 ? 20.395 -10.544 -7.915 1.00 84.94 92 GLU A CA 1
ATOM 722 C C . GLU A 1 92 ? 21.552 -11.118 -8.760 1.00 84.94 92 GLU A C 1
ATOM 724 O O . GLU A 1 92 ? 21.561 -12.315 -9.057 1.00 84.94 92 GLU A O 1
ATOM 729 N N . GLY A 1 93 ? 22.505 -10.285 -9.203 1.00 70.81 93 GLY A N 1
ATOM 730 C CA . GLY A 1 93 ? 23.589 -10.683 -10.108 1.00 70.81 93 GLY A CA 1
ATOM 731 C C . GLY A 1 93 ? 23.105 -11.077 -11.510 1.00 70.81 93 GLY A C 1
ATOM 732 O O . GLY A 1 93 ? 23.881 -11.577 -12.327 1.00 70.81 93 GLY A O 1
ATOM 733 N N . ARG A 1 94 ? 21.826 -10.836 -11.824 1.00 61.44 94 ARG A N 1
ATOM 734 C CA . ARG A 1 94 ? 21.184 -11.123 -13.111 1.00 61.44 94 ARG A CA 1
ATOM 735 C C . ARG A 1 94 ? 21.499 -10.030 -14.128 1.00 61.44 94 ARG A C 1
ATOM 737 O O . ARG A 1 94 ? 20.611 -9.518 -14.807 1.00 61.44 94 ARG A O 1
ATOM 744 N N . ILE A 1 95 ? 22.792 -9.786 -14.356 1.00 56.75 95 ILE A N 1
ATOM 745 C CA . ILE A 1 95 ? 23.312 -8.959 -15.460 1.00 56.75 95 ILE A CA 1
ATOM 746 C C . ILE A 1 95 ? 23.178 -9.702 -16.811 1.00 56.75 95 ILE A C 1
ATOM 748 O O . ILE A 1 95 ? 24.066 -9.717 -17.668 1.00 56.75 95 ILE A O 1
ATOM 752 N N . GLY A 1 96 ? 22.013 -10.313 -17.039 1.00 53.69 96 GLY A N 1
ATOM 753 C CA . GLY A 1 96 ? 21.507 -10.520 -18.379 1.00 53.69 96 GLY A CA 1
ATOM 754 C C . GLY A 1 96 ? 21.338 -9.140 -18.998 1.00 53.69 96 GLY A C 1
ATOM 755 O O . GLY A 1 96 ? 20.541 -8.336 -18.525 1.00 53.69 96 GLY A O 1
ATOM 756 N N . ARG A 1 97 ? 22.112 -8.851 -20.048 1.00 51.62 97 ARG A N 1
ATOM 757 C CA . ARG A 1 97 ? 22.110 -7.569 -20.769 1.00 51.62 97 ARG A CA 1
ATOM 758 C C . ARG A 1 97 ? 20.802 -7.387 -21.560 1.00 51.62 97 ARG A C 1
ATOM 760 O O . ARG A 1 97 ? 20.809 -7.384 -22.789 1.00 51.62 97 ARG A O 1
ATOM 767 N N . LYS A 1 98 ? 19.676 -7.253 -20.846 1.00 49.38 98 LYS A N 1
ATOM 768 C CA . LYS A 1 98 ? 18.306 -7.054 -21.348 1.00 49.38 98 LYS A CA 1
ATOM 769 C C . LYS A 1 98 ? 18.143 -5.647 -21.928 1.00 49.38 98 LYS A C 1
ATOM 771 O O . LYS A 1 98 ? 17.446 -4.800 -21.380 1.00 49.38 98 LYS A O 1
ATOM 776 N N . ALA A 1 99 ? 18.806 -5.414 -23.054 1.00 47.75 99 ALA A N 1
ATOM 777 C CA . ALA A 1 99 ? 18.591 -4.276 -23.931 1.00 47.75 99 ALA A CA 1
ATOM 778 C C . ALA A 1 99 ? 18.523 -2.897 -23.222 1.00 47.75 99 ALA A C 1
ATOM 780 O O . ALA A 1 99 ? 17.468 -2.256 -23.135 1.00 47.75 99 ALA A O 1
ATOM 781 N N . ILE A 1 100 ? 19.708 -2.331 -22.942 1.00 45.12 100 ILE A N 1
ATOM 782 C CA . ILE A 1 100 ? 19.955 -1.015 -23.559 1.00 45.12 100 ILE A CA 1
ATOM 783 C C . ILE A 1 100 ? 19.671 -1.242 -25.041 1.00 45.12 100 ILE A C 1
ATOM 785 O O . ILE A 1 100 ? 20.286 -2.111 -25.657 1.00 45.12 100 ILE A O 1
ATOM 789 N N . ILE A 1 101 ? 18.616 -0.584 -25.514 1.00 47.03 101 ILE A N 1
ATOM 790 C CA . ILE A 1 101 ? 17.868 -0.952 -26.714 1.00 47.03 101 ILE A CA 1
ATOM 791 C C . ILE A 1 101 ? 18.842 -1.220 -27.860 1.00 47.03 101 ILE A C 1
ATOM 793 O O . ILE A 1 101 ? 19.648 -0.353 -28.197 1.00 47.03 101 ILE A O 1
ATOM 797 N N . ALA A 1 102 ? 18.750 -2.410 -28.460 1.00 53.56 102 ALA A N 1
ATOM 798 C CA . ALA A 1 102 ? 19.334 -2.660 -29.767 1.00 53.56 102 ALA A CA 1
ATOM 799 C C . ALA A 1 102 ? 18.554 -1.799 -30.770 1.00 53.56 102 ALA A C 1
ATOM 801 O O . ALA A 1 102 ? 17.575 -2.251 -31.362 1.00 53.56 102 ALA A O 1
ATOM 802 N N . ASP A 1 103 ? 18.910 -0.513 -30.859 1.00 57.03 103 ASP A N 1
ATOM 803 C CA . ASP A 1 103 ? 18.321 0.395 -31.833 1.00 57.03 103 ASP A CA 1
ATOM 804 C C . ASP A 1 103 ? 18.608 -0.201 -33.205 1.00 57.03 103 ASP A C 1
ATOM 806 O O . ASP A 1 103 ? 19.759 -0.453 -33.547 1.00 57.03 103 ASP A O 1
ATOM 810 N N . SER A 1 104 ? 17.557 -0.401 -33.991 1.00 62.56 104 SER A N 1
ATOM 811 C CA . SER A 1 104 ? 17.623 -0.817 -35.393 1.00 62.56 104 SER A CA 1
ATOM 812 C C . SER A 1 104 ? 18.568 0.030 -36.263 1.00 62.56 104 SER A C 1
ATOM 814 O O . SER A 1 104 ? 18.959 -0.413 -37.337 1.00 62.56 104 SER A O 1
ATOM 816 N N . ARG A 1 105 ? 18.934 1.242 -35.817 1.00 67.75 105 ARG A N 1
ATOM 817 C CA . ARG A 1 105 ? 19.935 2.116 -36.454 1.00 67.75 105 ARG A CA 1
ATOM 818 C C . ARG A 1 105 ? 21.380 1.785 -36.085 1.00 67.75 105 ARG A C 1
ATOM 820 O O . ARG A 1 105 ? 22.286 2.207 -36.796 1.00 67.75 105 ARG A O 1
ATOM 827 N N . ASN A 1 106 ? 21.607 1.110 -34.960 1.00 72.06 106 ASN A N 1
ATOM 828 C CA . ASN A 1 106 ? 22.941 0.794 -34.473 1.00 72.06 106 ASN A CA 1
ATOM 829 C C . ASN A 1 106 ? 23.412 -0.508 -35.148 1.00 72.06 106 ASN A C 1
ATOM 831 O O . ASN A 1 106 ? 22.789 -1.552 -34.941 1.00 72.06 106 ASN A O 1
ATOM 835 N N . PRO A 1 107 ? 24.455 -0.470 -35.992 1.00 78.25 107 PRO A N 1
ATOM 836 C CA . PRO A 1 107 ? 24.787 -1.596 -36.853 1.00 78.25 107 PRO A CA 1
ATOM 837 C C . PRO A 1 107 ? 25.377 -2.778 -36.071 1.00 78.25 107 PRO A C 1
ATOM 839 O O . PRO A 1 107 ? 25.972 -2.620 -35.004 1.00 78.25 107 PRO A O 1
ATOM 842 N N . VAL A 1 108 ? 25.243 -3.983 -36.631 1.00 80.25 108 VAL A N 1
ATOM 843 C CA . VAL A 1 108 ? 25.784 -5.218 -36.040 1.00 80.25 108 VAL A CA 1
ATOM 844 C C . VAL A 1 108 ? 27.315 -5.149 -35.980 1.00 80.25 108 VAL A C 1
ATOM 846 O O . VAL A 1 108 ? 27.955 -4.602 -36.881 1.00 80.25 108 VAL A O 1
ATOM 849 N N . VAL A 1 109 ? 27.920 -5.725 -34.936 1.00 75.25 109 VAL A N 1
ATOM 850 C CA . VAL A 1 109 ? 29.383 -5.819 -34.803 1.00 75.25 109 VAL A CA 1
ATOM 851 C C . VAL A 1 109 ? 30.016 -6.428 -36.065 1.00 75.25 109 VAL A C 1
ATOM 853 O O . VAL A 1 109 ? 29.552 -7.443 -36.576 1.00 75.25 109 VAL A O 1
ATOM 856 N N . GLY A 1 110 ? 31.055 -5.775 -36.593 1.00 81.88 110 GLY A N 1
ATOM 857 C CA . GLY A 1 110 ? 31.687 -6.130 -37.872 1.00 81.88 110 GLY A CA 1
ATOM 858 C C . GLY A 1 110 ? 31.139 -5.390 -39.103 1.00 81.88 110 GLY A C 1
ATOM 859 O O . GLY A 1 110 ? 31.776 -5.426 -40.153 1.00 81.88 110 GLY A O 1
ATOM 860 N N . THR A 1 111 ? 30.021 -4.663 -38.992 1.00 85.06 111 THR A N 1
ATOM 861 C CA . THR A 1 111 ? 29.530 -3.797 -40.081 1.00 85.06 111 THR A CA 1
ATOM 862 C C . THR A 1 111 ? 30.501 -2.643 -40.329 1.00 85.06 111 THR A C 1
ATOM 864 O O . THR A 1 111 ? 30.826 -1.889 -39.411 1.00 85.06 111 THR A O 1
ATOM 867 N N . ARG A 1 112 ? 30.920 -2.452 -41.584 1.00 84.94 112 ARG A N 1
ATOM 868 C CA . ARG A 1 112 ? 31.686 -1.278 -42.018 1.00 84.94 112 ARG A CA 1
ATOM 869 C C . ARG A 1 112 ? 30.737 -0.249 -42.625 1.00 84.94 112 ARG A C 1
ATOM 871 O O . ARG A 1 112 ? 30.164 -0.501 -43.678 1.00 84.94 112 ARG A O 1
ATOM 878 N N . LEU A 1 113 ? 30.599 0.907 -41.980 1.00 85.69 113 LEU A N 1
ATOM 879 C CA . LEU A 1 113 ? 29.940 2.063 -42.586 1.00 85.69 113 LEU A CA 1
ATOM 880 C C . LEU A 1 113 ? 30.921 2.758 -43.539 1.00 85.69 113 LEU A C 1
ATOM 882 O O . LEU A 1 113 ? 32.063 3.025 -43.164 1.00 85.69 113 LEU A O 1
ATOM 886 N N . VAL A 1 114 ? 30.468 3.049 -44.755 1.00 88.50 114 VAL A N 1
ATOM 887 C CA . VAL A 1 114 ? 31.182 3.856 -45.753 1.00 88.50 114 VAL A CA 1
ATOM 888 C C . VAL A 1 114 ? 30.343 5.105 -46.014 1.00 88.50 114 VAL A C 1
ATOM 890 O O . VAL A 1 114 ? 29.114 5.047 -45.959 1.00 88.50 114 VAL A O 1
ATOM 893 N N . ARG A 1 115 ? 31.003 6.240 -46.253 1.00 84.62 115 ARG A N 1
ATOM 894 C CA . ARG A 1 115 ? 30.354 7.491 -46.641 1.00 84.62 115 ARG A CA 1
ATOM 895 C C . ARG A 1 115 ? 31.013 8.015 -47.903 1.00 84.62 115 ARG A C 1
ATOM 897 O O . ARG A 1 115 ? 32.199 8.327 -47.882 1.00 84.62 115 ARG A O 1
ATOM 904 N N . GLU A 1 116 ? 30.213 8.137 -48.946 1.00 82.31 116 GLU A N 1
ATOM 905 C CA . GLU A 1 116 ? 30.583 8.775 -50.203 1.00 82.31 116 GLU A CA 1
ATOM 906 C C . GLU A 1 116 ? 30.016 10.203 -50.238 1.00 82.31 116 GLU A C 1
ATOM 908 O O . GLU A 1 116 ? 29.122 10.558 -49.458 1.00 82.31 116 GLU A O 1
ATOM 913 N N . TRP A 1 117 ? 30.602 11.024 -51.102 1.00 66.19 117 TRP A N 1
ATOM 914 C CA . TRP A 1 117 ? 30.218 12.400 -51.396 1.00 66.19 117 TRP A CA 1
ATOM 915 C C . TRP A 1 117 ? 30.593 12.676 -52.857 1.00 66.19 117 TRP A C 1
ATOM 917 O O . TRP A 1 117 ? 31.686 12.277 -53.266 1.00 66.19 117 TRP A O 1
ATOM 927 N N . ASP A 1 118 ? 29.719 13.376 -53.577 1.00 65.06 118 ASP A N 1
ATOM 928 C CA . ASP A 1 118 ? 30.011 14.038 -54.856 1.00 65.06 118 ASP A CA 1
ATOM 929 C C . ASP A 1 118 ? 30.422 15.507 -54.612 1.00 65.06 118 ASP A C 1
ATOM 931 O O . ASP A 1 118 ? 29.859 16.118 -53.668 1.00 65.06 118 ASP A O 1
#

Mean predicted aligned error: 13.27 Å

Radius of gyration: 23.41 Å; Cα contacts (8 Å, |Δi|>4): 52; chains: 1; bounding box: 44×37×70 Å

Solvent-accessible surface area (backbone atoms only — not comparable to full-atom values): 7623 Å² total; per-residue (Å²): 133,87,80,85,78,78,78,74,85,68,76,86,69,53,78,68,58,50,56,50,37,52,51,50,45,54,54,53,48,58,47,57,76,70,49,52,72,66,55,50,34,57,51,36,29,75,76,68,77,44,83,58,72,100,66,56,66,70,57,52,50,53,54,52,45,51,51,50,42,34,77,62,76,51,66,80,50,75,67,61,46,51,54,51,54,51,54,47,30,56,75,72,68,48,75,65,85,80,56,85,71,82,46,92,84,61,75,62,91,90,66,81,89,83,84,87,85,136

pLDDT: mean 82.08, std 18.32, range [38.19, 98.44]